Protein AF-A0A961H7N6-F1 (afdb_monomer_lite)

Radius of gyration: 13.34 Å; chains: 1; bounding box: 30×19×36 Å

pLDDT: mean 97.19, std 2.29, range [84.12, 98.81]

Secondary structure (DSSP, 8-state):
-EEEEEEE---TTS-TTHHHHHHHHHTTGGGT-TT-SEEEEEE--S-STT--SEEEEEEESSHHHHHHHHH-TTT-

Foldseek 3Di:
DDKDKDFAADDPPDDPCVLVVVQVLQVCVVVPQVQFPDKDKDADPPPDPPGGGMMIITDGPDDVSVVCQCPPPSND

Sequence (76 aa):
MIRHVVVLTLTETTPRDHAERIVAELRGLPGSIPELVDYRVGVDLGLAEGNATIAVTADFADADGWATYRDHPDHV

Structure (mmCIF, N/CA/C/O backbone):
data_AF-A0A961H7N6-F1
#
_entry.id   AF-A0A961H7N6-F1
#
loop_
_atom_site.group_PDB
_atom_site.id
_atom_site.type_symbol
_atom_site.label_atom_id
_atom_site.label_alt_id
_atom_site.label_comp_id
_atom_site.label_asym_id
_atom_site.label_entity_id
_atom_site.label_seq_id
_atom_site.pdbx_PDB_ins_code
_atom_site.Cartn_x
_atom_site.Cartn_y
_atom_site.Cartn_z
_atom_site.occupancy
_atom_site.B_iso_or_equiv
_atom_site.auth_seq_id
_atom_site.auth_comp_id
_atom_site.auth_asym_id
_atom_site.auth_atom_id
_atom_site.pdbx_PDB_model_num
ATOM 1 N N . MET A 1 1 ? 17.082 -4.894 -7.023 1.00 89.38 1 MET A N 1
ATOM 2 C CA . MET A 1 1 ? 15.812 -5.222 -6.352 1.00 89.38 1 MET A CA 1
ATOM 3 C C . MET A 1 1 ? 15.635 -4.284 -5.175 1.00 89.38 1 MET A C 1
ATOM 5 O O . MET A 1 1 ? 16.542 -4.189 -4.352 1.00 89.38 1 MET A O 1
ATOM 9 N N . ILE A 1 2 ? 14.517 -3.564 -5.138 1.00 98.31 2 ILE A N 1
ATOM 10 C CA . ILE A 1 2 ? 14.165 -2.599 -4.091 1.00 98.31 2 ILE A CA 1
ATOM 11 C C . ILE A 1 2 ? 12.846 -3.047 -3.470 1.00 98.31 2 ILE A C 1
ATOM 13 O O . ILE A 1 2 ? 11.917 -3.370 -4.203 1.00 98.31 2 ILE A O 1
ATOM 17 N N . ARG A 1 3 ? 12.764 -3.033 -2.137 1.00 98.69 3 ARG A N 1
ATOM 18 C CA . ARG A 1 3 ? 11.512 -3.226 -1.402 1.00 98.69 3 ARG A CA 1
ATOM 19 C C . ARG A 1 3 ? 11.086 -1.913 -0.764 1.00 98.69 3 ARG A C 1
ATOM 21 O O . ARG A 1 3 ? 11.790 -1.380 0.092 1.00 98.69 3 ARG A O 1
ATOM 28 N N . HIS A 1 4 ? 9.927 -1.419 -1.167 1.00 98.56 4 HIS A N 1
ATOM 29 C CA . HIS A 1 4 ? 9.251 -0.297 -0.539 1.00 98.56 4 HIS A CA 1
ATOM 30 C C . HIS A 1 4 ? 8.255 -0.830 0.495 1.00 98.56 4 HIS A C 1
ATOM 32 O O . HIS A 1 4 ? 7.459 -1.720 0.196 1.00 98.56 4 HIS A O 1
ATOM 38 N N . VAL A 1 5 ? 8.326 -0.313 1.722 1.00 98.56 5 VAL A N 1
ATOM 39 C CA . VAL A 1 5 ? 7.461 -0.726 2.833 1.00 98.56 5 VAL A CA 1
ATOM 40 C C . VAL A 1 5 ? 6.734 0.497 3.362 1.00 98.56 5 VAL A C 1
ATOM 42 O O . VAL A 1 5 ? 7.374 1.489 3.714 1.00 98.56 5 VAL A O 1
ATOM 45 N N . VAL A 1 6 ? 5.410 0.404 3.447 1.00 98.44 6 VAL A N 1
ATOM 46 C CA . VAL A 1 6 ? 4.558 1.436 4.037 1.00 98.44 6 VAL A CA 1
ATOM 47 C C . VAL A 1 6 ? 3.755 0.809 5.163 1.00 98.44 6 VAL A C 1
ATOM 49 O O . VAL A 1 6 ? 3.141 -0.242 4.991 1.00 98.44 6 VAL A O 1
ATOM 52 N N . VAL A 1 7 ? 3.748 1.473 6.313 1.00 98.12 7 VAL A N 1
ATOM 53 C CA . VAL A 1 7 ? 2.834 1.181 7.416 1.00 98.12 7 VAL A CA 1
ATOM 54 C C . VAL A 1 7 ? 2.038 2.442 7.712 1.00 98.12 7 VAL A C 1
ATOM 56 O O . VAL A 1 7 ? 2.610 3.523 7.847 1.00 98.12 7 VAL A O 1
ATOM 59 N N . LEU A 1 8 ? 0.715 2.315 7.755 1.00 97.50 8 LEU A N 1
ATOM 60 C CA . LEU A 1 8 ? -0.197 3.435 7.963 1.00 97.50 8 LEU A CA 1
ATOM 61 C C . LEU A 1 8 ? -0.972 3.219 9.254 1.00 97.50 8 LEU A C 1
ATOM 63 O O . LEU A 1 8 ? -1.603 2.177 9.430 1.00 97.50 8 LEU A O 1
ATOM 67 N N . THR A 1 9 ? -0.978 4.227 10.117 1.00 97.38 9 THR A N 1
ATOM 68 C CA . THR A 1 9 ? -1.890 4.305 11.260 1.00 97.38 9 THR A CA 1
ATOM 69 C C . THR A 1 9 ? -2.974 5.313 10.915 1.00 97.38 9 THR A C 1
ATOM 71 O O . THR A 1 9 ? -2.688 6.500 10.754 1.00 97.38 9 THR A O 1
ATOM 74 N N . LEU A 1 10 ? -4.209 4.837 10.749 1.00 96.69 10 LEU A N 1
ATOM 75 C CA . LEU A 1 10 ? -5.344 5.710 10.457 1.00 96.69 10 LEU A CA 1
ATOM 76 C C . LEU A 1 10 ? -5.739 6.481 11.720 1.00 96.69 10 LEU A C 1
ATOM 78 O O . LEU A 1 10 ? -5.609 5.977 12.836 1.00 96.69 10 LEU A O 1
ATOM 82 N N . THR A 1 11 ? -6.221 7.711 11.556 1.00 96.69 11 THR A N 1
ATOM 83 C CA . THR A 1 11 ? -6.709 8.497 12.694 1.00 96.69 11 THR A CA 1
ATOM 84 C C . THR A 1 11 ? -7.968 7.860 13.276 1.00 96.69 11 THR A C 1
ATOM 86 O O . THR A 1 11 ? -8.764 7.274 12.546 1.00 96.69 11 THR A O 1
ATOM 89 N N . GLU A 1 12 ? -8.217 8.052 14.570 1.00 91.19 12 GLU A N 1
ATOM 90 C CA . GLU A 1 12 ? -9.414 7.518 15.246 1.00 91.19 12 GLU A CA 1
ATOM 91 C C . GLU A 1 12 ? -10.737 8.036 14.657 1.00 91.19 12 GLU A C 1
ATOM 93 O O . GLU A 1 12 ? -11.781 7.405 14.790 1.00 91.19 12 GLU A O 1
ATOM 98 N N . THR A 1 13 ? -10.696 9.185 13.979 1.00 95.94 13 THR A N 1
ATOM 99 C CA . THR A 1 13 ? -11.841 9.774 13.273 1.00 95.94 13 THR A CA 1
ATOM 100 C C . THR A 1 13 ? -12.113 9.132 11.910 1.00 95.94 13 THR A C 1
ATOM 102 O O . THR A 1 13 ? -13.106 9.471 11.267 1.00 95.94 13 THR A O 1
ATOM 105 N N . THR A 1 14 ? -11.245 8.227 11.449 1.00 95.50 14 THR A N 1
ATOM 106 C CA . THR A 1 14 ? -11.413 7.525 10.176 1.00 95.50 14 THR A CA 1
ATOM 107 C C . THR A 1 14 ? -12.55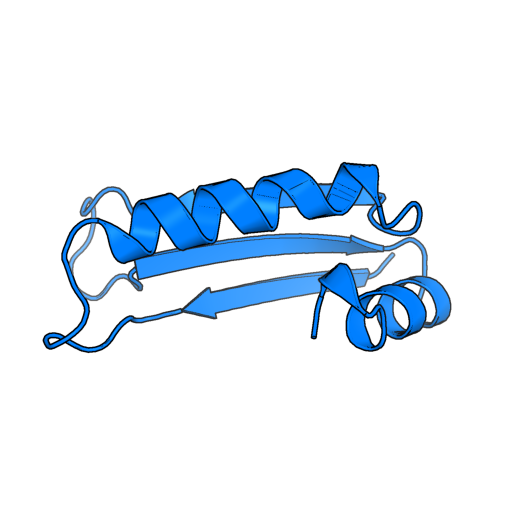4 6.503 10.285 1.00 95.50 14 THR A C 1
ATOM 109 O O . THR A 1 14 ? -12.565 5.703 11.223 1.00 95.50 14 THR A O 1
ATOM 112 N N . PRO A 1 15 ? -13.519 6.488 9.343 1.00 95.19 15 PRO A N 1
ATOM 113 C CA . PRO A 1 15 ? -14.578 5.483 9.308 1.00 95.19 15 PRO A CA 1
ATOM 114 C C . PRO A 1 15 ? -14.043 4.047 9.330 1.00 95.19 15 PRO A C 1
ATOM 116 O O . PRO A 1 15 ? -13.025 3.737 8.712 1.00 95.19 15 PRO A O 1
ATOM 119 N N . ARG A 1 16 ? -14.750 3.149 10.027 1.00 84.12 16 ARG A N 1
ATOM 120 C CA . ARG A 1 16 ? -14.293 1.770 10.276 1.00 84.12 16 ARG A CA 1
ATOM 121 C C . ARG A 1 16 ? -14.050 0.960 8.992 1.00 84.12 16 ARG A C 1
ATOM 123 O O . ARG A 1 16 ? -13.175 0.104 8.984 1.00 84.12 16 ARG A O 1
ATOM 130 N N . ASP A 1 17 ? -14.792 1.236 7.925 1.00 93.50 17 ASP A N 1
ATOM 131 C CA . ASP A 1 17 ? -14.704 0.565 6.622 1.00 93.50 17 ASP A CA 1
ATOM 132 C C . ASP A 1 17 ? -13.597 1.128 5.711 1.00 93.50 17 ASP A C 1
ATOM 134 O O . ASP A 1 17 ? -13.224 0.498 4.720 1.00 93.50 17 ASP A O 1
ATOM 138 N N . HIS A 1 18 ? -13.038 2.302 6.023 1.00 96.00 18 HIS A N 1
ATOM 139 C CA . HIS A 1 18 ? -12.031 2.928 5.163 1.00 96.00 18 HIS A CA 1
ATOM 140 C C . HIS A 1 18 ? -10.749 2.107 5.055 1.00 96.00 18 HIS A C 1
ATOM 142 O O . HIS A 1 18 ? -10.157 2.087 3.980 1.00 96.00 18 HIS A O 1
ATOM 148 N N . ALA A 1 19 ? -10.329 1.407 6.114 1.00 96.50 19 ALA A N 1
ATOM 149 C CA . ALA A 1 19 ? -9.137 0.565 6.042 1.00 96.50 19 ALA A CA 1
ATOM 150 C C . ALA A 1 19 ? -9.290 -0.528 4.974 1.00 96.50 19 ALA A C 1
ATOM 152 O O . ALA A 1 19 ? -8.421 -0.696 4.123 1.00 96.50 19 ALA A O 1
ATOM 153 N N . GLU A 1 20 ? -10.430 -1.219 4.970 1.00 97.25 20 GLU A N 1
ATOM 154 C CA . GLU A 1 20 ? -10.731 -2.267 3.994 1.00 97.25 20 GLU A CA 1
ATOM 155 C C . GLU A 1 20 ? -10.826 -1.707 2.572 1.00 97.25 20 GLU A C 1
ATOM 157 O O . GLU A 1 20 ? -10.295 -2.311 1.640 1.00 97.25 20 GLU A O 1
ATOM 162 N N . ARG A 1 21 ? -11.432 -0.523 2.409 1.00 97.44 21 ARG A N 1
ATOM 163 C CA . ARG A 1 21 ? -11.518 0.167 1.113 1.00 97.44 21 ARG A CA 1
ATOM 164 C C . ARG A 1 21 ? -10.143 0.562 0.579 1.00 97.44 21 ARG A C 1
ATOM 166 O O . ARG A 1 21 ? -9.849 0.261 -0.569 1.00 97.44 21 ARG A O 1
ATOM 173 N N . ILE A 1 22 ? -9.283 1.155 1.411 1.00 97.12 22 ILE A N 1
ATOM 174 C CA . ILE A 1 22 ? -7.898 1.485 1.035 1.00 97.12 22 ILE A CA 1
ATOM 175 C C . ILE A 1 22 ? -7.172 0.221 0.562 1.00 97.12 22 ILE A C 1
ATOM 177 O O . ILE A 1 22 ? -6.571 0.213 -0.507 1.00 97.12 22 ILE A O 1
ATOM 181 N N . VAL A 1 23 ? -7.261 -0.871 1.328 1.00 98.00 23 VAL A N 1
ATOM 182 C CA . VAL A 1 23 ? -6.619 -2.139 0.958 1.00 98.00 23 VAL A CA 1
ATOM 183 C C . VAL A 1 23 ? -7.170 -2.704 -0.355 1.00 98.00 23 VAL A C 1
ATOM 185 O O . VAL A 1 23 ? -6.395 -3.245 -1.144 1.00 98.00 23 VAL A O 1
ATOM 188 N N . ALA A 1 24 ? -8.477 -2.596 -0.602 1.00 97.69 24 ALA A N 1
ATOM 189 C CA . ALA A 1 24 ? -9.099 -3.065 -1.838 1.00 97.69 24 ALA A CA 1
ATOM 190 C 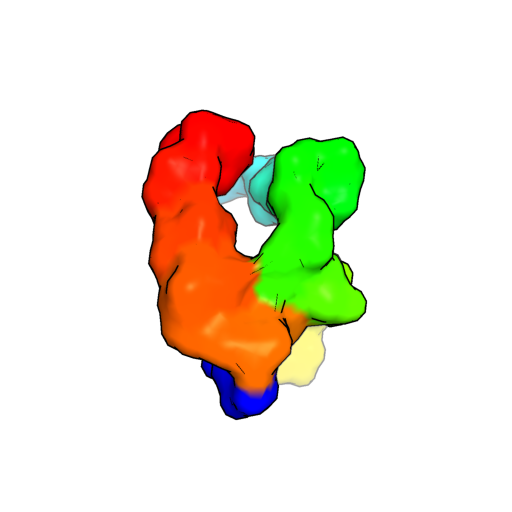C . ALA A 1 24 ? -8.607 -2.286 -3.068 1.00 97.69 24 ALA A C 1
ATOM 192 O O . ALA A 1 24 ? -8.201 -2.917 -4.042 1.00 97.69 24 ALA A O 1
ATOM 193 N N . GLU A 1 25 ? -8.575 -0.953 -2.998 1.00 97.06 25 GLU A N 1
ATOM 194 C CA . GLU A 1 25 ? -8.097 -0.103 -4.098 1.00 97.06 25 GLU A CA 1
ATOM 195 C C . GLU A 1 25 ? -6.605 -0.331 -4.375 1.00 97.06 25 GLU A C 1
ATOM 197 O O 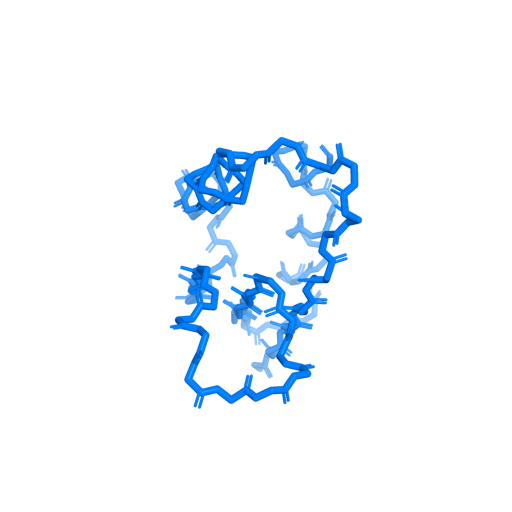. GLU A 1 25 ? -6.211 -0.570 -5.516 1.00 97.06 25 GLU A O 1
ATOM 202 N N . LEU A 1 26 ? -5.768 -0.375 -3.329 1.00 97.94 26 LEU A N 1
ATOM 203 C CA . LEU A 1 26 ? -4.332 -0.619 -3.493 1.00 97.94 26 LEU A CA 1
ATOM 204 C C . LEU A 1 26 ? -4.060 -1.970 -4.171 1.00 97.94 26 LEU A C 1
ATOM 206 O O . LEU A 1 26 ? -3.193 -2.069 -5.036 1.00 97.94 26 LEU A O 1
ATOM 210 N N . ARG A 1 27 ? -4.829 -3.018 -3.848 1.00 98.00 27 ARG A N 1
ATOM 211 C CA . ARG A 1 27 ? -4.701 -4.333 -4.507 1.00 98.00 27 ARG A CA 1
ATOM 212 C C . ARG A 1 27 ? -5.002 -4.303 -6.009 1.00 98.00 27 ARG A C 1
ATOM 214 O O . ARG A 1 27 ? -4.633 -5.257 -6.688 1.00 98.00 27 ARG A O 1
ATOM 221 N N . GLY A 1 28 ? -5.636 -3.248 -6.519 1.00 97.44 28 GLY A N 1
ATOM 222 C CA . GLY A 1 28 ? -5.844 -3.027 -7.949 1.00 97.44 28 GLY A CA 1
ATOM 223 C C . GLY A 1 28 ? -4.599 -2.536 -8.696 1.00 97.44 28 GLY A C 1
ATOM 224 O O . GLY A 1 28 ? -4.476 -2.810 -9.888 1.00 97.44 28 GLY A O 1
ATOM 225 N N . LEU A 1 29 ? -3.644 -1.891 -8.012 1.00 97.81 29 LEU A N 1
ATOM 226 C CA . LEU A 1 29 ? -2.479 -1.249 -8.643 1.00 97.81 29 LEU A CA 1
ATOM 227 C C . LEU A 1 29 ? -1.621 -2.167 -9.530 1.00 97.81 29 LEU A C 1
ATOM 229 O O . LEU A 1 29 ? -1.204 -1.710 -10.595 1.00 97.81 29 LEU A O 1
ATOM 233 N N . PRO A 1 30 ? -1.382 -3.451 -9.191 1.00 97.88 30 PRO A N 1
ATOM 234 C CA . PRO A 1 30 ? -0.642 -4.352 -10.078 1.00 97.88 30 PRO A CA 1
ATOM 235 C C . PRO A 1 30 ? -1.298 -4.556 -11.452 1.00 97.88 30 PRO A C 1
ATOM 237 O O . PRO A 1 30 ? -0.625 -4.965 -12.392 1.00 97.88 30 PRO A O 1
ATOM 240 N N . GLY A 1 31 ? -2.603 -4.284 -11.586 1.00 97.00 31 GLY A N 1
ATOM 241 C CA . GLY A 1 31 ? -3.305 -4.313 -12.871 1.00 97.00 31 GLY A CA 1
ATOM 242 C C . GLY A 1 31 ? -2.962 -3.139 -13.794 1.00 97.00 31 GLY A C 1
ATOM 243 O O . GLY A 1 31 ? -3.132 -3.265 -15.005 1.00 97.00 31 GLY A O 1
ATOM 244 N N . SER A 1 32 ? -2.455 -2.037 -13.236 1.00 97.38 32 SER A N 1
ATOM 245 C CA . SER A 1 32 ? -2.126 -0.808 -13.968 1.00 97.38 32 SER A CA 1
ATOM 246 C C . SER A 1 32 ? -0.628 -0.515 -14.050 1.00 97.38 32 SER A C 1
ATOM 248 O O . SER A 1 32 ? -0.210 0.177 -14.972 1.00 97.38 32 SER A O 1
ATOM 250 N N . ILE A 1 33 ? 0.181 -1.022 -13.110 1.00 97.88 33 ILE A N 1
ATOM 251 C CA . ILE A 1 33 ? 1.602 -0.665 -12.960 1.00 97.88 33 ILE A CA 1
ATOM 252 C C . ILE A 1 33 ? 2.475 -1.925 -13.106 1.00 97.88 33 ILE A C 1
ATOM 254 O O . ILE A 1 33 ? 2.690 -2.637 -12.119 1.00 97.88 33 ILE A O 1
ATOM 258 N N . PRO A 1 34 ? 2.992 -2.227 -14.314 1.00 97.81 34 PRO A N 1
ATOM 259 C CA . PRO A 1 34 ? 3.791 -3.429 -14.577 1.00 97.81 34 PRO A CA 1
ATOM 260 C C . PRO A 1 34 ? 5.108 -3.519 -13.791 1.00 97.81 34 PRO A C 1
ATOM 262 O O . PRO A 1 34 ? 5.662 -4.607 -13.642 1.00 97.81 34 PRO A O 1
ATOM 265 N N . GLU A 1 35 ? 5.630 -2.395 -13.300 1.00 98.31 35 GLU A N 1
ATOM 266 C CA . GLU A 1 35 ? 6.875 -2.320 -12.531 1.00 98.31 35 GLU A CA 1
ATOM 267 C C . GLU A 1 35 ? 6.752 -2.922 -11.118 1.00 98.31 35 GLU A C 1
ATOM 269 O O . GLU A 1 35 ? 7.773 -3.193 -10.479 1.00 98.31 35 GLU A O 1
ATOM 274 N N . LEU A 1 36 ? 5.525 -3.168 -10.636 1.00 98.25 36 LEU A N 1
ATOM 275 C CA . LEU A 1 36 ? 5.253 -3.890 -9.391 1.00 98.25 36 LEU A CA 1
ATOM 276 C C . LEU A 1 36 ? 5.516 -5.396 -9.563 1.00 98.25 36 LEU A C 1
ATOM 278 O O . LEU A 1 36 ? 4.665 -6.143 -10.040 1.00 98.25 36 LEU A O 1
ATOM 282 N N . VAL A 1 37 ? 6.687 -5.860 -9.121 1.00 98.06 37 VAL A N 1
ATOM 283 C CA . VAL A 1 37 ? 7.106 -7.271 -9.218 1.00 98.06 37 VAL A CA 1
ATOM 284 C C . VAL A 1 37 ? 6.372 -8.161 -8.205 1.00 98.06 37 VAL A C 1
ATOM 286 O O . VAL A 1 37 ? 5.974 -9.277 -8.532 1.00 98.06 37 VAL A O 1
ATOM 289 N N . ASP A 1 38 ? 6.191 -7.676 -6.976 1.00 98.38 38 ASP A N 1
ATOM 290 C CA . ASP A 1 38 ? 5.317 -8.268 -5.955 1.00 98.38 38 ASP A CA 1
ATOM 291 C C . ASP A 1 38 ? 4.650 -7.131 -5.184 1.00 98.38 38 ASP A C 1
ATOM 293 O O . ASP A 1 38 ? 5.276 -6.107 -4.900 1.00 98.38 38 ASP A O 1
ATOM 297 N N . TYR A 1 39 ? 3.372 -7.298 -4.857 1.00 98.44 39 TYR A N 1
ATOM 298 C CA . TYR A 1 39 ? 2.606 -6.281 -4.151 1.00 98.44 39 TYR A CA 1
ATOM 299 C C . TYR A 1 39 ? 1.658 -6.930 -3.151 1.00 98.44 39 TYR A C 1
ATOM 301 O O . TYR A 1 39 ? 0.746 -7.674 -3.521 1.00 98.44 39 TYR A O 1
ATOM 309 N N . ARG A 1 40 ? 1.882 -6.670 -1.861 1.00 98.62 40 ARG A N 1
ATOM 310 C CA . ARG A 1 40 ? 1.073 -7.215 -0.764 1.00 98.62 40 ARG A CA 1
ATOM 311 C C . ARG A 1 40 ? 0.528 -6.087 0.076 1.00 98.62 40 ARG A C 1
ATOM 313 O O . ARG A 1 40 ? 1.268 -5.206 0.495 1.00 98.62 40 ARG A O 1
ATOM 320 N N . VAL A 1 41 ? -0.767 -6.169 0.353 1.00 98.62 41 VAL A N 1
ATOM 321 C CA . VAL A 1 41 ? -1.484 -5.187 1.161 1.00 98.62 41 VAL A CA 1
ATOM 322 C C . VAL A 1 41 ? -2.420 -5.904 2.119 1.00 98.62 41 VAL A C 1
ATOM 324 O O . VAL A 1 41 ? -3.127 -6.840 1.717 1.00 98.62 41 VAL A O 1
ATOM 327 N N . GLY A 1 42 ? -2.450 -5.461 3.373 1.00 98.19 42 GLY A N 1
ATOM 328 C CA . GLY A 1 42 ? -3.314 -6.030 4.401 1.00 98.19 42 GLY A CA 1
ATOM 329 C C . GLY A 1 42 ? -3.685 -5.037 5.493 1.00 98.19 42 GLY A C 1
ATOM 330 O O . GLY A 1 42 ? -2.934 -4.107 5.783 1.00 98.19 42 GLY A O 1
ATOM 331 N N . VAL A 1 43 ? -4.854 -5.272 6.088 1.00 98.12 43 VAL A N 1
ATOM 332 C CA . VAL A 1 43 ? -5.273 -4.654 7.348 1.00 98.12 43 VAL A CA 1
ATOM 333 C C . VAL A 1 43 ? -4.655 -5.456 8.492 1.00 98.12 43 VAL A C 1
ATOM 335 O O . VAL A 1 43 ? -4.551 -6.683 8.402 1.00 98.12 43 VAL A O 1
ATOM 338 N N . ASP A 1 44 ? -4.227 -4.770 9.545 1.00 97.69 44 ASP A N 1
ATOM 339 C CA . ASP A 1 44 ? -3.738 -5.410 10.762 1.00 97.69 44 ASP A CA 1
ATOM 340 C C . ASP A 1 44 ? -4.814 -6.288 11.423 1.00 97.69 44 ASP A C 1
ATOM 342 O O . ASP A 1 44 ? -6.009 -5.994 11.386 1.00 97.69 44 ASP A O 1
ATOM 346 N N . LEU A 1 45 ? -4.375 -7.392 12.029 1.00 97.19 45 LEU A N 1
ATOM 347 C CA . LEU A 1 45 ? -5.255 -8.382 12.656 1.00 97.19 45 LEU A CA 1
ATOM 348 C C . LEU A 1 45 ? -5.512 -8.112 14.149 1.00 97.19 45 LEU A C 1
ATOM 350 O O . LEU A 1 45 ? -6.213 -8.894 14.790 1.00 97.19 45 LEU A O 1
ATOM 354 N N . GLY A 1 46 ? -4.928 -7.059 14.727 1.00 96.44 46 GLY A N 1
ATOM 355 C CA . GLY A 1 46 ? -5.073 -6.720 16.143 1.00 96.44 46 GLY A CA 1
ATOM 356 C C . GLY A 1 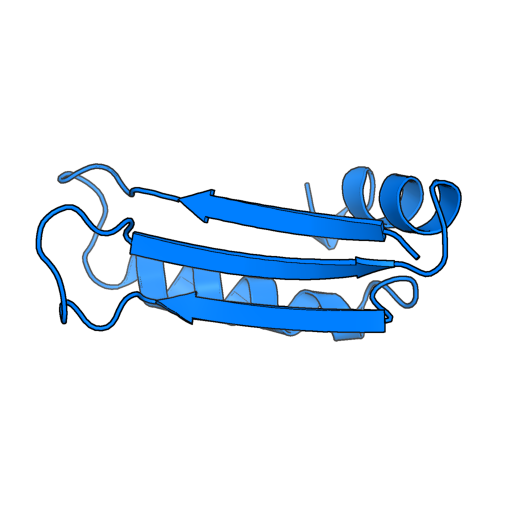46 ? -4.406 -7.717 17.092 1.00 96.44 46 GLY A C 1
ATOM 357 O O . GLY A 1 46 ? -4.806 -7.826 18.248 1.00 96.44 46 GLY A O 1
ATOM 358 N N . LEU A 1 47 ? -3.417 -8.482 16.616 1.00 97.44 47 LEU A N 1
ATOM 359 C CA . LEU A 1 47 ? -2.756 -9.529 17.410 1.00 97.44 47 LEU A CA 1
ATOM 360 C C . LEU A 1 47 ? -1.737 -8.976 18.418 1.00 97.44 47 LEU A C 1
ATOM 362 O O . LEU A 1 47 ? -1.354 -9.693 19.342 1.00 97.44 47 LEU A O 1
ATOM 366 N N . ALA A 1 48 ? -1.285 -7.732 18.238 1.00 97.62 48 ALA A N 1
ATOM 367 C CA . ALA A 1 48 ? -0.353 -7.054 19.131 1.00 97.62 48 ALA A CA 1
ATOM 368 C C . ALA A 1 48 ? -0.774 -5.597 19.360 1.00 97.62 48 ALA A C 1
ATOM 370 O O . ALA A 1 48 ? -1.232 -4.910 18.446 1.00 97.62 48 ALA A O 1
ATOM 371 N N . GLU A 1 49 ? -0.613 -5.130 20.597 1.00 96.50 49 GLU A N 1
ATOM 372 C CA . GLU A 1 49 ? -0.903 -3.748 20.973 1.00 96.50 49 GLU A CA 1
ATOM 373 C C . GLU A 1 49 ? 0.095 -2.781 20.317 1.00 96.50 49 GLU A C 1
ATOM 375 O O . GLU A 1 49 ? 1.290 -3.063 20.231 1.00 96.50 49 GLU A O 1
ATOM 380 N N . GLY A 1 50 ? -0.401 -1.628 19.863 1.00 95.19 50 GLY A N 1
ATOM 381 C CA . GLY A 1 50 ? 0.418 -0.592 19.228 1.00 95.19 50 GLY A CA 1
ATOM 382 C C . GLY A 1 50 ? 0.716 -0.821 17.743 1.00 95.19 50 GLY A C 1
ATOM 383 O O . GLY A 1 50 ? 1.445 -0.022 17.154 1.00 95.19 50 GLY A O 1
ATOM 384 N N . ASN A 1 51 ? 0.156 -1.867 17.123 1.00 97.31 51 ASN A N 1
ATOM 385 C CA . ASN A 1 51 ? 0.269 -2.078 15.682 1.00 97.31 51 ASN A CA 1
ATOM 386 C C . ASN A 1 51 ? -0.349 -0.923 14.876 1.00 97.31 51 ASN A C 1
ATOM 388 O O . ASN A 1 51 ? -1.330 -0.292 15.275 1.00 97.31 51 ASN A O 1
ATOM 392 N N . ALA A 1 52 ? 0.230 -0.682 13.698 1.00 97.62 52 ALA A N 1
ATOM 393 C CA . ALA A 1 52 ? -0.368 0.173 12.681 1.00 97.62 52 ALA A CA 1
ATOM 394 C C . ALA A 1 52 ? -1.641 -0.473 12.102 1.00 97.62 52 ALA A C 1
ATOM 396 O O . ALA A 1 52 ? -1.927 -1.640 12.341 1.00 97.62 52 ALA A O 1
ATOM 397 N N . THR A 1 53 ? -2.404 0.279 11.312 1.00 98.00 53 THR A N 1
ATOM 398 C CA . THR A 1 53 ? -3.687 -0.172 10.752 1.00 98.00 53 THR A CA 1
ATOM 399 C C . THR A 1 53 ? -3.533 -0.945 9.441 1.00 98.00 53 THR A C 1
ATOM 401 O O . THR A 1 53 ? -4.271 -1.898 9.200 1.00 98.00 53 THR A O 1
ATOM 404 N N . ILE A 1 54 ? -2.610 -0.527 8.570 1.00 98.31 54 ILE A N 1
ATOM 405 C CA . ILE A 1 54 ? -2.402 -1.108 7.233 1.00 98.31 54 ILE A CA 1
ATOM 406 C C . ILE A 1 54 ? -0.906 -1.301 6.994 1.00 98.31 54 ILE A C 1
ATOM 408 O O . ILE A 1 54 ? -0.103 -0.449 7.378 1.00 98.31 54 ILE A O 1
ATOM 412 N N . ALA A 1 55 ? -0.548 -2.382 6.303 1.00 98.56 55 ALA A N 1
ATOM 413 C CA . ALA A 1 55 ? 0.789 -2.599 5.764 1.00 98.56 55 ALA A CA 1
ATOM 414 C C . ALA A 1 55 ? 0.748 -2.806 4.242 1.00 98.56 55 ALA A C 1
ATOM 416 O O . ALA A 1 55 ? -0.131 -3.502 3.726 1.00 98.56 55 ALA A O 1
ATOM 417 N N . VAL A 1 56 ? 1.731 -2.231 3.548 1.00 98.62 56 VAL A N 1
ATOM 418 C CA . VAL A 1 56 ? 2.005 -2.410 2.118 1.00 98.62 56 VAL A CA 1
ATOM 419 C C . VAL A 1 56 ? 3.463 -2.823 1.950 1.00 98.62 56 VAL A C 1
ATOM 421 O O . VAL A 1 56 ? 4.361 -2.193 2.514 1.00 98.62 56 VAL A O 1
ATOM 424 N N . THR A 1 57 ? 3.712 -3.837 1.128 1.00 98.75 57 THR A N 1
ATOM 425 C CA . THR A 1 57 ? 5.043 -4.128 0.590 1.00 98.75 57 THR A CA 1
ATOM 426 C C . THR A 1 57 ? 4.979 -4.165 -0.926 1.00 98.75 57 THR A C 1
ATOM 428 O O . THR A 1 57 ? 4.152 -4.889 -1.481 1.00 98.75 57 THR A O 1
ATOM 431 N N . ALA A 1 58 ? 5.865 -3.415 -1.571 1.00 98.75 58 ALA A N 1
ATOM 432 C CA . ALA A 1 58 ? 6.005 -3.354 -3.017 1.00 98.75 58 ALA A CA 1
ATOM 433 C C . ALA A 1 58 ? 7.452 -3.650 -3.412 1.00 98.75 58 ALA A C 1
ATOM 435 O O . ALA A 1 58 ? 8.375 -2.993 -2.919 1.00 98.75 58 ALA A O 1
ATOM 436 N N . ASP A 1 59 ? 7.640 -4.623 -4.295 1.00 98.81 59 ASP A N 1
ATOM 437 C CA . ASP A 1 59 ? 8.948 -5.006 -4.809 1.00 98.81 59 ASP A CA 1
ATOM 438 C C . ASP A 1 59 ? 9.135 -4.504 -6.240 1.00 98.81 59 ASP A C 1
ATOM 440 O O . ASP A 1 59 ? 8.262 -4.665 -7.090 1.00 98.81 59 ASP A O 1
ATOM 444 N N . PHE A 1 60 ? 10.314 -3.946 -6.508 1.00 98.75 60 PHE A N 1
ATOM 445 C CA . PHE A 1 60 ? 10.717 -3.413 -7.808 1.00 98.75 60 PHE A CA 1
ATOM 446 C C . PHE A 1 60 ? 12.048 -4.024 -8.245 1.00 98.75 60 PHE A C 1
ATOM 448 O O . PHE A 1 60 ? 12.913 -4.354 -7.418 1.00 98.75 60 PHE A O 1
ATOM 455 N N . ALA A 1 61 ? 12.256 -4.138 -9.557 1.00 98.50 61 ALA A N 1
ATOM 456 C CA . ALA A 1 61 ? 13.526 -4.600 -10.111 1.00 98.50 61 ALA A CA 1
ATOM 457 C C . ALA A 1 61 ? 14.679 -3.634 -9.766 1.00 98.50 61 ALA A C 1
ATOM 459 O O . ALA A 1 61 ? 15.741 -4.069 -9.298 1.00 98.50 61 ALA A O 1
ATOM 460 N N . ASP A 1 62 ? 14.437 -2.331 -9.900 1.00 98.56 62 ASP A N 1
ATOM 461 C CA . ASP A 1 62 ? 15.414 -1.250 -9.766 1.00 98.56 62 ASP A CA 1
ATOM 462 C C . ASP A 1 62 ? 14.752 0.084 -9.351 1.00 98.56 62 ASP A C 1
ATOM 464 O O . ASP A 1 62 ? 13.579 0.131 -8.976 1.00 98.56 62 ASP A O 1
ATOM 468 N N . ALA A 1 63 ? 15.548 1.157 -9.331 1.00 98.38 63 ALA A N 1
ATOM 469 C CA . ALA A 1 63 ? 15.113 2.488 -8.918 1.00 98.38 63 ALA A CA 1
ATOM 470 C C . ALA A 1 63 ? 14.198 3.173 -9.942 1.00 98.38 63 ALA A C 1
ATOM 472 O O . ALA A 1 63 ? 13.339 3.955 -9.535 1.00 98.38 63 ALA A O 1
ATOM 473 N N . ASP A 1 64 ? 14.354 2.865 -11.231 1.00 98.44 64 ASP A N 1
ATOM 474 C CA . ASP A 1 64 ? 13.515 3.431 -12.287 1.00 98.44 64 ASP A CA 1
ATOM 475 C C . ASP A 1 64 ? 12.101 2.850 -12.184 1.00 98.44 64 ASP A C 1
ATOM 477 O O . ASP A 1 64 ? 11.130 3.603 -12.192 1.00 98.44 64 ASP A O 1
ATOM 481 N N . GLY A 1 65 ? 11.977 1.538 -11.943 1.00 98.38 65 GLY A N 1
ATOM 482 C CA . GLY A 1 65 ? 10.681 0.904 -11.693 1.00 98.38 65 GLY A CA 1
ATOM 483 C C . GLY A 1 65 ? 9.954 1.468 -10.467 1.00 98.38 65 GLY A C 1
ATOM 484 O O . GLY A 1 65 ? 8.749 1.717 -10.505 1.00 98.38 65 GLY A O 1
ATOM 485 N N . TRP A 1 66 ? 10.695 1.749 -9.390 1.00 98.50 66 TRP A N 1
ATOM 486 C CA . TRP A 1 66 ? 10.139 2.432 -8.219 1.00 98.50 66 TRP A CA 1
ATOM 487 C C . TRP A 1 66 ? 9.688 3.868 -8.534 1.00 98.50 66 TRP A C 1
ATOM 489 O O . TRP A 1 66 ? 8.635 4.294 -8.057 1.00 98.50 66 TRP A O 1
ATOM 499 N N . ALA A 1 67 ? 10.463 4.618 -9.324 1.00 98.44 67 ALA A N 1
ATOM 500 C CA . ALA A 1 67 ? 10.118 5.987 -9.701 1.00 98.44 67 ALA A CA 1
ATOM 501 C C . ALA A 1 67 ? 8.854 6.031 -10.575 1.00 98.44 67 ALA A C 1
ATOM 503 O O . ALA A 1 67 ? 7.973 6.846 -10.306 1.00 98.44 67 ALA A O 1
ATOM 504 N N . THR A 1 68 ? 8.724 5.111 -11.539 1.00 98.31 68 THR A N 1
ATOM 505 C CA . THR A 1 68 ? 7.506 4.953 -12.349 1.00 98.31 68 THR A CA 1
ATOM 506 C C . THR A 1 68 ? 6.286 4.719 -11.468 1.00 98.31 68 THR A C 1
ATOM 508 O O . THR A 1 68 ? 5.298 5.431 -11.609 1.00 98.31 68 THR A O 1
ATOM 511 N N . TYR A 1 69 ? 6.363 3.779 -10.519 1.00 98.31 69 TYR A N 1
ATOM 512 C CA . TYR A 1 69 ? 5.284 3.526 -9.561 1.00 98.31 69 TYR A CA 1
ATOM 513 C C . TYR A 1 69 ? 4.927 4.766 -8.737 1.00 98.31 69 TYR A C 1
ATOM 515 O O . TYR A 1 69 ? 3.754 5.116 -8.641 1.00 98.31 69 TYR A O 1
ATOM 523 N N . ARG A 1 70 ? 5.931 5.444 -8.164 1.00 98.00 70 ARG A N 1
ATOM 524 C CA . ARG A 1 70 ? 5.734 6.615 -7.297 1.00 98.00 70 ARG A CA 1
ATOM 525 C C . ARG A 1 70 ? 4.948 7.717 -8.008 1.00 98.00 70 ARG A C 1
ATOM 527 O O . ARG A 1 70 ? 4.089 8.336 -7.383 1.00 98.00 70 ARG A O 1
ATOM 534 N N . ASP A 1 71 ? 5.263 7.947 -9.279 1.00 98.00 71 ASP A N 1
ATOM 535 C CA . ASP A 1 71 ? 4.721 9.050 -10.072 1.00 98.00 71 ASP A CA 1
ATOM 536 C C . ASP A 1 71 ? 3.501 8.632 -10.926 1.00 98.00 71 ASP A C 1
ATOM 538 O O . ASP A 1 71 ? 2.940 9.463 -11.644 1.00 98.00 71 ASP A O 1
ATOM 542 N N . HIS A 1 72 ? 3.076 7.361 -10.870 1.00 97.94 72 HIS A N 1
ATOM 543 C CA . HIS A 1 72 ? 1.974 6.841 -11.681 1.00 97.94 72 HIS A CA 1
ATOM 544 C C . HIS A 1 72 ? 0.626 7.476 -11.278 1.00 97.94 72 HIS A C 1
ATOM 546 O O . HIS A 1 72 ? 0.321 7.520 -10.088 1.00 97.94 72 HIS A O 1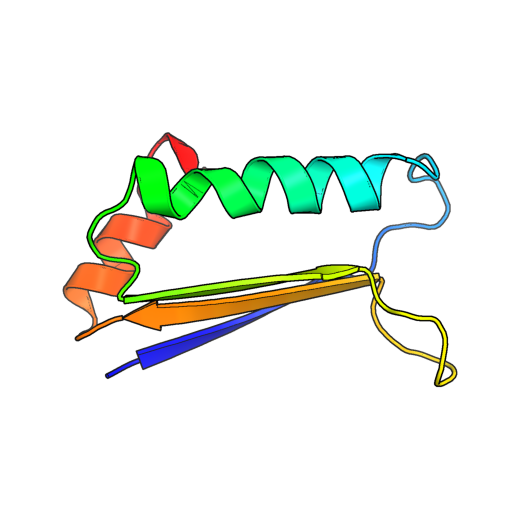
ATOM 552 N N . PRO A 1 73 ? -0.237 7.898 -12.227 1.00 97.44 73 PRO A N 1
ATOM 553 C CA . PRO A 1 73 ? -1.522 8.530 -11.908 1.00 97.44 73 PRO A CA 1
ATOM 554 C C . PRO A 1 73 ? -2.438 7.694 -11.010 1.00 97.44 73 PRO A C 1
ATOM 556 O O . PRO A 1 73 ? -3.083 8.248 -10.135 1.00 97.44 73 PRO A O 1
ATOM 559 N N . ASP A 1 74 ? -2.465 6.372 -11.194 1.00 96.06 74 ASP A N 1
ATOM 560 C CA . ASP A 1 74 ? -3.270 5.480 -10.343 1.00 96.06 74 ASP A CA 1
ATOM 561 C C . ASP A 1 74 ? -2.704 5.333 -8.916 1.00 96.06 74 ASP A C 1
ATOM 563 O O . ASP A 1 74 ? -3.408 4.854 -8.032 1.00 96.06 74 ASP A O 1
ATOM 567 N N . HIS A 1 75 ? -1.441 5.712 -8.681 1.00 95.94 75 HIS A N 1
ATOM 568 C CA . HIS A 1 75 ? -0.817 5.697 -7.354 1.00 95.94 75 HIS A CA 1
ATOM 569 C C . HIS A 1 75 ? -1.005 7.019 -6.58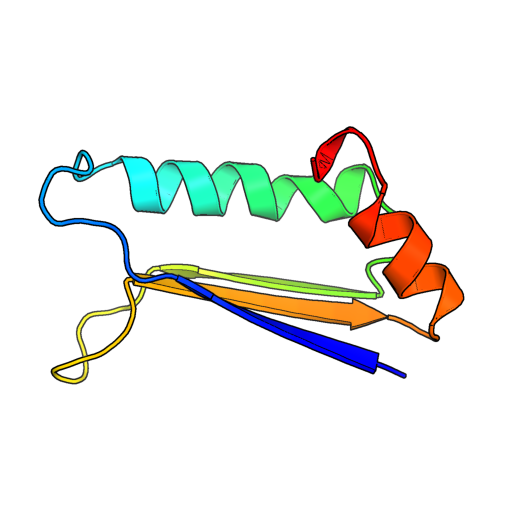4 1.00 95.94 75 HIS A C 1
ATOM 571 O O . HIS A 1 75 ? -1.024 6.991 -5.352 1.00 95.94 75 HIS A O 1
ATOM 577 N N . VAL A 1 76 ? -1.106 8.156 -7.286 1.00 90.81 76 VAL A N 1
ATOM 578 C CA . VAL A 1 76 ? -1.133 9.522 -6.713 1.00 90.81 76 VAL A CA 1
ATOM 579 C C . VAL A 1 76 ? -2.517 9.937 -6.212 1.00 90.81 76 VAL A C 1
ATOM 581 O O . VAL A 1 76 ? -3.527 9.616 -6.870 1.00 90.81 76 VAL A O 1
#